Protein AF-A0A380EKJ4-F1 (afdb_monomer_lite)

Secondary structure (DSSP, 8-state):
-GGGSSS-SHHHHHHHHHHHHHHS-HHHHHTPPPEEETTTTEEE-HHHHHHHHHTT-HHHHHHHHHHHHHHHHHHTT-HHHHHHHHHHHHHT-

InterPro domains:
  IPR047951 Transposase ISL3 [PTHR33498] (1-85)

Structure (mmCIF, N/CA/C/O backbone):
data_AF-A0A380EKJ4-F1
#
_entry.id   AF-A0A380EKJ4-F1
#
loop_
_atom_site.group_PDB
_atom_site.id
_atom_site.type_symbol
_atom_site.label_atom_id
_atom_site.label_alt_id
_atom_site.label_comp_id
_atom_site.label_asym_id
_atom_site.label_entity_id
_atom_site.label_seq_id
_atom_site.pdbx_PDB_ins_code
_atom_site.Cartn_x
_atom_site.Cartn_y
_atom_site.Cartn_z
_atom_site.occupancy
_atom_site.B_iso_or_equiv
_atom_site.auth_seq_id
_atom_site.auth_comp_id
_atom_site.auth_asym_id
_atom_site.auth_atom_id
_atom_site.pdbx_PDB_model_num
ATOM 1 N N . MET A 1 1 ? -4.059 12.157 -1.115 1.00 64.62 1 MET A N 1
ATOM 2 C CA . MET A 1 1 ? -4.383 12.554 0.285 1.00 64.62 1 MET A CA 1
ATOM 3 C C . MET A 1 1 ? -5.395 13.689 0.377 1.00 64.62 1 ME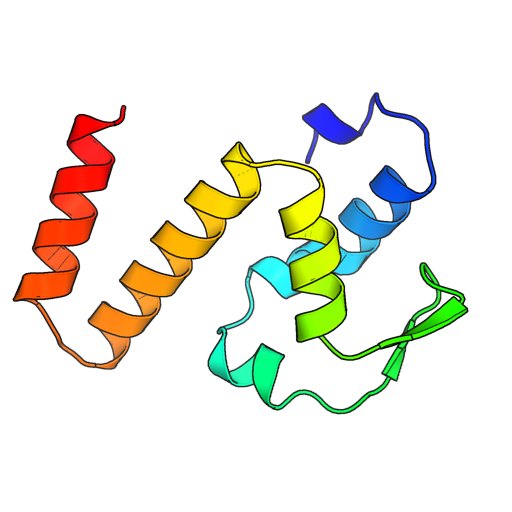T A C 1
ATOM 5 O O . MET A 1 1 ? -6.343 13.545 1.138 1.00 64.62 1 MET A O 1
ATOM 9 N N . ASN A 1 2 ? -5.245 14.782 -0.382 1.00 68.62 2 ASN A N 1
ATOM 10 C CA . ASN A 1 2 ? -6.224 15.881 -0.369 1.00 68.62 2 ASN A CA 1
ATOM 11 C C . ASN A 1 2 ? -7.622 15.453 -0.847 1.00 68.62 2 ASN A C 1
ATOM 13 O O . ASN A 1 2 ? -8.609 15.921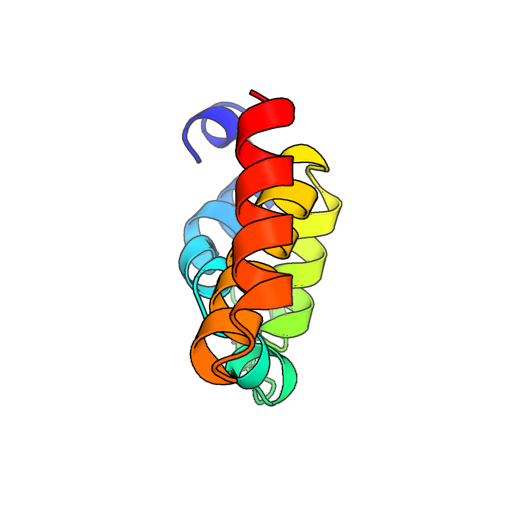 -0.294 1.00 68.62 2 ASN A O 1
ATOM 17 N N . GLU A 1 3 ? -7.711 14.488 -1.762 1.00 68.75 3 GLU A N 1
ATOM 18 C CA . GLU A 1 3 ? -8.986 13.894 -2.200 1.00 68.75 3 GLU A CA 1
ATOM 19 C C . GLU A 1 3 ? -9.783 13.235 -1.063 1.00 68.75 3 GLU A C 1
ATOM 21 O O . GLU A 1 3 ? -11.011 13.252 -1.057 1.00 68.75 3 GLU A O 1
ATOM 26 N N . TYR A 1 4 ? -9.096 12.704 -0.049 1.00 66.75 4 TYR A N 1
ATOM 27 C CA . TYR A 1 4 ? -9.735 12.077 1.109 1.00 66.75 4 TYR A CA 1
ATOM 28 C C . TYR A 1 4 ? -10.126 13.089 2.190 1.00 66.75 4 TYR A C 1
ATOM 30 O O . TYR A 1 4 ? -10.868 12.741 3.101 1.00 66.75 4 TYR A O 1
ATOM 38 N N . ARG A 1 5 ? -9.665 14.347 2.099 1.00 67.44 5 ARG A N 1
ATOM 39 C CA . ARG A 1 5 ? -9.935 15.397 3.098 1.00 67.44 5 ARG A CA 1
ATOM 40 C C . ARG A 1 5 ? -11.425 15.715 3.223 1.00 67.44 5 ARG A C 1
ATOM 42 O O . ARG A 1 5 ? -11.887 16.022 4.320 1.00 67.44 5 ARG A O 1
ATOM 49 N N . ASN A 1 6 ? -12.159 15.620 2.115 1.00 68.38 6 ASN A N 1
ATOM 50 C CA . ASN A 1 6 ? -13.593 15.909 2.059 1.00 68.38 6 ASN A CA 1
ATOM 51 C C . ASN A 1 6 ? -14.458 14.670 2.341 1.00 68.38 6 ASN A C 1
ATOM 53 O O . ASN A 1 6 ? -15.625 14.805 2.704 1.00 68.38 6 ASN A O 1
ATOM 57 N N . LYS A 1 7 ? -13.879 13.464 2.257 1.00 65.56 7 LYS A N 1
ATOM 58 C CA . LYS A 1 7 ? -14.515 12.206 2.662 1.00 65.56 7 LYS A CA 1
ATOM 59 C C . LYS A 1 7 ? -14.413 12.081 4.190 1.00 65.56 7 LYS A C 1
ATOM 61 O O . LYS A 1 7 ? -13.550 11.383 4.716 1.00 65.56 7 LYS A O 1
ATOM 66 N N . LYS A 1 8 ? -15.240 12.834 4.928 1.00 56.88 8 LYS A N 1
ATOM 67 C CA . LYS A 1 8 ? -15.294 12.756 6.400 1.00 56.88 8 LYS A CA 1
ATOM 68 C C . LYS A 1 8 ? -15.626 11.317 6.823 1.00 56.88 8 LYS A C 1
ATOM 70 O O . LYS A 1 8 ? -16.651 10.783 6.418 1.00 56.88 8 LYS A O 1
ATOM 75 N N . GLY A 1 9 ? -14.766 10.697 7.636 1.00 68.50 9 GLY A N 1
ATOM 76 C CA . GLY A 1 9 ? -14.978 9.338 8.141 1.00 68.50 9 GLY A CA 1
ATOM 77 C C . GLY A 1 9 ? -13.726 8.703 8.761 1.00 68.50 9 GLY A C 1
ATOM 78 O O . GLY A 1 9 ? -12.629 9.257 8.636 1.00 68.50 9 GLY A O 1
ATOM 79 N N . PRO A 1 10 ? -13.868 7.539 9.424 1.00 72.44 10 PRO A N 1
ATOM 80 C CA . PRO A 1 10 ? -12.754 6.815 10.048 1.00 72.44 10 PRO A CA 1
ATOM 81 C C . PRO A 1 10 ? -11.646 6.454 9.046 1.00 72.44 10 PRO A C 1
ATOM 83 O O . PRO A 1 10 ? -10.466 6.477 9.402 1.00 72.44 10 PRO A O 1
ATOM 86 N N . ASP A 1 11 ? -12.007 6.233 7.779 1.00 80.19 11 ASP A N 1
ATOM 87 C CA . ASP A 1 11 ? -11.067 5.953 6.693 1.00 80.19 11 ASP A CA 1
ATOM 88 C C . ASP A 1 11 ? -10.094 7.124 6.472 1.00 80.19 11 ASP A C 1
ATOM 90 O O . ASP A 1 11 ? -8.884 6.908 6.434 1.00 80.19 11 ASP A O 1
ATOM 94 N N . TYR A 1 12 ? -10.557 8.382 6.453 1.00 82.56 12 TYR A N 1
ATOM 95 C CA . TYR A 1 12 ? -9.654 9.536 6.325 1.00 82.56 12 TYR A CA 1
ATOM 96 C C . TYR A 1 12 ? -8.645 9.612 7.478 1.00 82.56 12 TYR A C 1
ATOM 98 O O . TYR A 1 12 ? -7.459 9.854 7.251 1.00 82.56 12 TYR A O 1
ATOM 106 N N . THR A 1 13 ? -9.081 9.374 8.718 1.00 84.88 13 THR A N 1
ATOM 107 C CA . THR A 1 13 ? -8.185 9.373 9.885 1.00 84.88 13 THR A CA 1
ATOM 108 C C . THR A 1 13 ? -7.149 8.255 9.797 1.00 84.88 13 THR A C 1
ATOM 110 O O . THR A 1 13 ? -5.977 8.477 10.118 1.00 84.88 13 THR A O 1
ATOM 113 N N . ILE A 1 14 ? -7.543 7.065 9.336 1.00 88.12 14 ILE A N 1
ATOM 114 C CA . ILE A 1 14 ? -6.613 5.958 9.097 1.00 88.12 14 ILE A CA 1
ATOM 115 C C . ILE A 1 14 ? -5.585 6.361 8.038 1.00 88.12 14 ILE A C 1
ATOM 117 O O . ILE A 1 14 ? -4.385 6.268 8.305 1.00 88.12 14 ILE A O 1
AT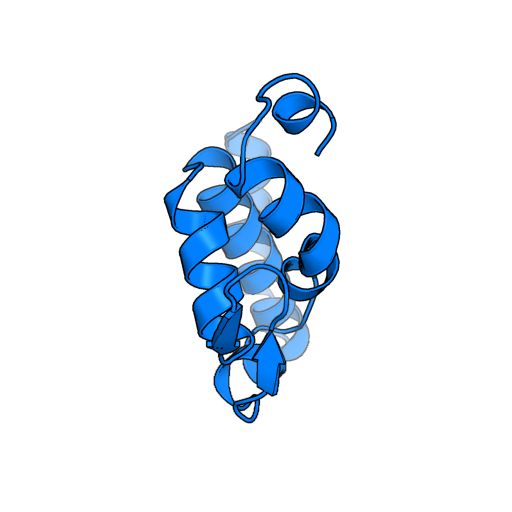OM 121 N N . PHE A 1 15 ? -6.033 6.876 6.892 1.00 89.06 15 PHE A N 1
ATOM 122 C CA . PHE A 1 15 ? -5.153 7.307 5.811 1.00 89.06 15 PHE A CA 1
ATOM 123 C C . PHE A 1 15 ? -4.182 8.398 6.266 1.00 89.06 15 PHE A C 1
ATOM 125 O O . PHE A 1 15 ? -2.972 8.283 6.076 1.00 89.06 15 PHE A O 1
ATOM 132 N N . LYS A 1 16 ? -4.689 9.439 6.936 1.00 87.81 16 LYS A N 1
ATOM 133 C CA . LYS A 1 16 ? -3.889 10.572 7.418 1.00 87.81 16 LYS A CA 1
ATOM 134 C C . LYS A 1 16 ? -2.825 10.153 8.424 1.00 87.81 16 LYS A C 1
ATOM 136 O O . LYS A 1 16 ? -1.723 10.689 8.388 1.00 87.81 16 LYS A O 1
ATOM 141 N N . ASN A 1 17 ? -3.129 9.217 9.315 1.00 89.62 17 ASN A N 1
ATOM 142 C CA . ASN A 1 17 ? -2.184 8.824 10.358 1.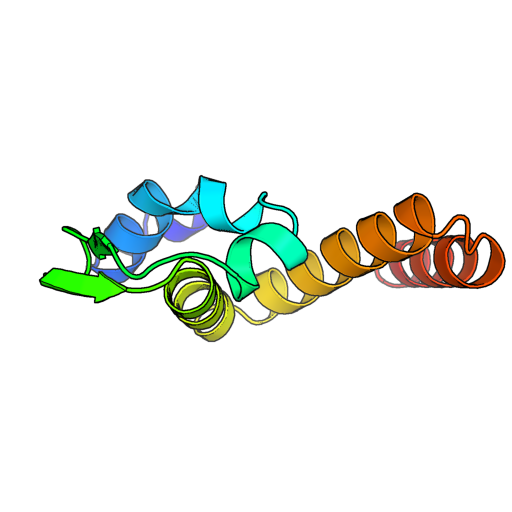00 89.62 17 ASN A CA 1
ATOM 143 C C . ASN A 1 17 ? -1.168 7.782 9.873 1.00 89.62 17 ASN A C 1
ATOM 145 O O . ASN A 1 17 ? -0.075 7.706 10.428 1.00 89.62 17 ASN A O 1
ATOM 149 N N . ASN A 1 18 ? -1.505 6.994 8.845 1.00 90.44 18 ASN A N 1
ATOM 150 C CA . ASN A 1 18 ? -0.705 5.839 8.436 1.00 90.44 18 ASN A CA 1
ATOM 151 C C . ASN A 1 18 ? -0.093 5.946 7.027 1.00 90.44 18 ASN A C 1
ATOM 153 O O . ASN A 1 18 ? 0.603 5.025 6.612 1.00 90.44 18 ASN A O 1
ATOM 157 N N . TRP A 1 19 ? -0.268 7.058 6.300 1.00 90.56 19 TRP A N 1
ATOM 158 C CA . TRP A 1 19 ? 0.215 7.202 4.913 1.00 90.56 19 TRP A CA 1
ATOM 159 C C . TRP A 1 19 ? 1.699 6.862 4.708 1.00 90.56 19 TRP A C 1
ATOM 161 O O . TRP A 1 19 ? 2.065 6.326 3.667 1.00 90.56 19 TRP A O 1
ATOM 171 N N . LYS A 1 20 ? 2.566 7.118 5.698 1.00 91.19 20 LYS A N 1
ATOM 172 C CA . LYS A 1 20 ? 4.002 6.802 5.600 1.00 91.19 20 LYS A CA 1
ATOM 173 C C . LYS A 1 20 ?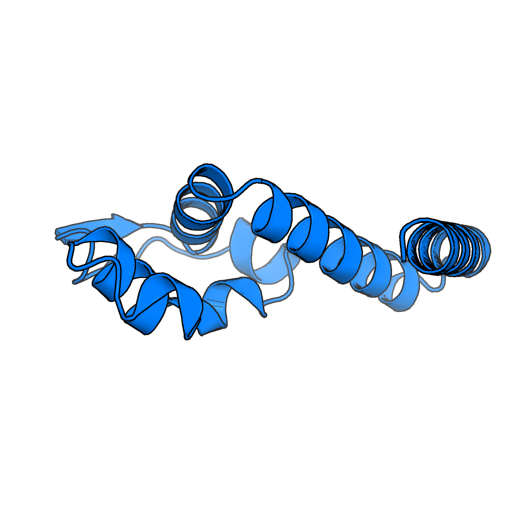 4.273 5.304 5.455 1.00 91.19 20 LYS A C 1
ATOM 175 O O . LYS A 1 20 ? 5.304 4.935 4.901 1.00 91.19 20 LYS A O 1
ATOM 180 N N . VAL A 1 21 ? 3.361 4.445 5.914 1.00 91.88 21 VAL A N 1
ATOM 181 C CA . VAL A 1 21 ? 3.495 2.989 5.781 1.00 91.88 21 VAL A CA 1
ATOM 182 C C . VAL A 1 21 ? 3.445 2.571 4.305 1.00 91.88 21 VAL A C 1
ATOM 184 O O . VAL A 1 21 ? 4.174 1.664 3.916 1.00 91.88 21 VAL A O 1
ATOM 187 N N . LEU A 1 22 ? 2.704 3.297 3.456 1.00 91.38 22 LEU A N 1
ATOM 188 C CA . LEU A 1 22 ? 2.700 3.081 2.002 1.00 91.38 22 LEU A CA 1
ATOM 189 C C . LEU A 1 22 ? 4.062 3.371 1.349 1.00 91.38 22 LEU A C 1
ATOM 191 O O . LEU A 1 22 ? 4.381 2.824 0.297 1.00 91.38 22 LEU A O 1
ATOM 195 N N . LEU A 1 23 ? 4.883 4.232 1.954 1.00 89.69 23 LEU A N 1
ATOM 196 C CA . LEU A 1 23 ? 6.204 4.561 1.418 1.00 89.69 23 LEU A CA 1
ATOM 197 C C . LEU A 1 23 ? 7.283 3.561 1.820 1.00 89.69 23 LEU A C 1
ATOM 199 O O . LEU A 1 23 ? 8.360 3.579 1.222 1.00 89.69 23 LEU A O 1
ATOM 203 N N . MET A 1 24 ? 7.024 2.712 2.812 1.00 89.75 24 MET A N 1
ATOM 204 C CA . MET A 1 24 ? 7.994 1.725 3.268 1.00 89.75 24 MET A CA 1
ATOM 205 C C . MET A 1 24 ? 8.267 0.690 2.172 1.00 89.75 24 MET A C 1
ATOM 207 O O . MET A 1 24 ? 7.392 0.354 1.375 1.00 89.75 24 MET A O 1
ATOM 211 N N . ASP A 1 25 ? 9.497 0.178 2.137 1.00 83.50 25 ASP A N 1
ATOM 212 C CA . ASP A 1 25 ? 9.837 -0.983 1.315 1.00 83.50 25 ASP A CA 1
ATOM 213 C C . ASP A 1 25 ? 8.953 -2.164 1.740 1.00 83.50 25 ASP A C 1
ATOM 215 O O . ASP A 1 25 ? 8.832 -2.451 2.938 1.00 83.50 25 ASP A O 1
ATOM 219 N N . THR A 1 26 ? 8.349 -2.848 0.768 1.00 80.56 26 THR A N 1
ATOM 220 C CA . THR A 1 26 ? 7.483 -4.011 1.008 1.00 80.56 26 THR A CA 1
ATOM 221 C C . THR A 1 26 ? 8.146 -5.056 1.903 1.00 80.56 26 THR A C 1
ATOM 223 O O . THR A 1 26 ? 7.496 -5.572 2.814 1.00 80.56 26 THR A O 1
ATOM 226 N N . SER A 1 27 ? 9.457 -5.279 1.759 1.00 78.19 27 SER A N 1
ATOM 227 C CA . SER A 1 27 ? 10.223 -6.180 2.632 1.00 78.19 27 SER A CA 1
ATOM 228 C C . SER A 1 27 ? 10.111 -5.793 4.113 1.00 78.19 27 SER A C 1
ATOM 230 O O . SER A 1 27 ? 9.890 -6.647 4.964 1.00 78.19 27 SER A O 1
ATOM 232 N N . LYS A 1 28 ? 10.151 -4.498 4.443 1.00 77.56 28 LYS A N 1
ATOM 233 C CA . LYS A 1 28 ? 10.026 -4.006 5.825 1.00 77.56 28 LYS A CA 1
ATOM 234 C C . LYS A 1 28 ? 8.590 -4.056 6.345 1.00 77.56 28 LYS A C 1
ATOM 236 O O . LYS A 1 28 ? 8.385 -4.114 7.555 1.00 77.56 28 LYS A O 1
ATOM 241 N N . THR A 1 29 ? 7.596 -4.015 5.457 1.00 75.44 29 THR A N 1
ATOM 242 C CA . THR A 1 29 ? 6.180 -4.101 5.852 1.00 75.44 29 THR A CA 1
ATOM 243 C C . THR A 1 29 ? 5.737 -5.534 6.147 1.00 75.44 29 THR A C 1
ATOM 245 O O . THR A 1 29 ? 5.046 -5.750 7.143 1.00 75.44 29 THR A O 1
ATOM 248 N N . ILE A 1 30 ? 6.190 -6.508 5.350 1.00 76.12 30 ILE A N 1
ATOM 249 C CA . ILE A 1 30 ? 5.831 -7.930 5.482 1.00 76.12 30 ILE A CA 1
ATOM 250 C C . ILE A 1 30 ? 6.409 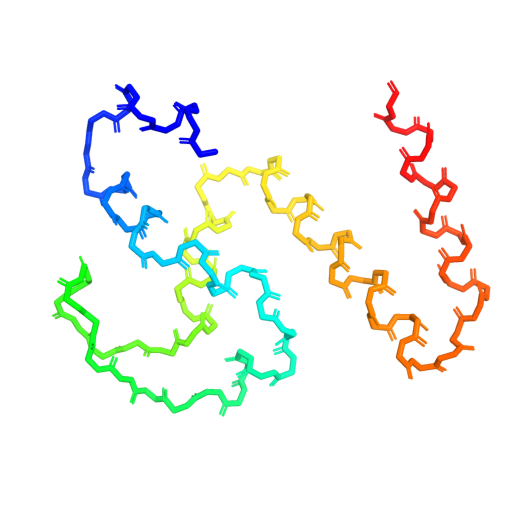-8.524 6.772 1.00 76.12 30 ILE A C 1
ATOM 252 O O . ILE A 1 30 ? 5.710 -9.231 7.493 1.00 76.12 30 ILE A O 1
ATOM 256 N N . PHE A 1 31 ? 7.652 -8.176 7.116 1.00 75.50 31 PHE A N 1
ATOM 257 C CA . PHE A 1 31 ? 8.322 -8.668 8.328 1.00 75.50 31 PHE A CA 1
ATOM 258 C C . PHE A 1 31 ? 8.098 -7.780 9.562 1.00 75.50 31 PHE A C 1
ATOM 260 O O . PHE A 1 31 ? 8.813 -7.888 10.560 1.00 75.50 31 PHE A O 1
ATOM 267 N N . SER A 1 32 ? 7.123 -6.868 9.515 1.00 82.75 32 SER A N 1
ATOM 268 C CA . SER A 1 32 ? 6.837 -5.996 10.653 1.00 82.75 32 SER A CA 1
ATOM 269 C C . SER A 1 32 ? 6.190 -6.769 11.810 1.00 82.75 32 SER A C 1
ATOM 271 O O . SER A 1 32 ? 5.309 -7.607 11.618 1.00 82.75 32 SER A O 1
ATOM 273 N N . LYS A 1 33 ? 6.620 -6.464 13.041 1.00 89.06 33 LYS A N 1
ATOM 274 C CA . LYS A 1 33 ? 5.963 -6.955 14.261 1.00 89.06 33 LYS A CA 1
ATOM 275 C C . LYS A 1 33 ? 4.579 -6.316 14.403 1.00 89.06 33 LYS A C 1
ATOM 277 O O . LYS A 1 33 ? 4.395 -5.156 14.030 1.00 89.06 33 LYS A O 1
ATOM 282 N N . TYR A 1 34 ? 3.646 -7.032 15.025 1.00 93.06 34 TYR A N 1
ATOM 283 C CA . TYR A 1 34 ? 2.377 -6.451 15.460 1.00 93.06 34 TYR A CA 1
ATOM 284 C C . TYR A 1 34 ? 2.618 -5.311 16.452 1.00 93.06 34 TYR A C 1
ATOM 286 O O . TYR A 1 34 ? 3.417 -5.435 17.382 1.00 93.06 34 TYR A O 1
ATOM 294 N N . ARG A 1 35 ? 1.917 -4.193 16.259 1.00 91.06 35 ARG A N 1
ATOM 295 C CA . ARG A 1 35 ? 1.935 -3.044 17.171 1.00 91.06 35 ARG A CA 1
ATOM 296 C C . ARG A 1 35 ? 0.518 -2.534 17.381 1.00 91.06 35 ARG A C 1
ATOM 298 O O . ARG A 1 35 ? -0.298 -2.585 16.462 1.00 91.06 35 ARG A O 1
ATOM 305 N N . TRP A 1 36 ? 0.231 -2.037 18.581 1.00 93.69 36 TRP A N 1
ATOM 306 C CA . TRP A 1 36 ? -1.041 -1.380 18.864 1.00 93.69 36 TRP A CA 1
ATOM 307 C C . TRP A 1 36 ? -1.213 -0.165 17.947 1.00 93.69 36 TRP A C 1
ATOM 309 O O . TRP A 1 36 ? -0.362 0.727 17.928 1.00 93.69 36 TRP A O 1
ATOM 319 N N . ASN A 1 37 ? -2.304 -0.125 17.181 1.00 91.88 37 ASN A N 1
ATOM 320 C CA . ASN A 1 37 ? -2.629 0.994 16.308 1.00 91.88 37 ASN A CA 1
ATOM 321 C C . ASN A 1 37 ? -3.890 1.707 16.805 1.00 91.88 37 ASN A C 1
ATOM 323 O O . ASN A 1 37 ? -4.982 1.139 16.820 1.00 91.88 37 ASN A O 1
ATOM 327 N N . LYS A 1 38 ? -3.745 2.988 17.160 1.00 90.12 38 LYS A N 1
ATOM 328 C CA . LYS A 1 38 ? -4.833 3.805 17.713 1.00 90.12 38 LYS A CA 1
ATOM 329 C C . LYS A 1 38 ? -5.994 4.008 16.735 1.00 90.12 38 LYS A C 1
ATOM 331 O O . LYS A 1 38 ? -7.136 4.046 17.181 1.00 90.12 38 LYS A O 1
ATOM 336 N N . SER A 1 39 ? -5.727 4.121 15.431 1.00 88.75 39 SER A N 1
ATOM 337 C CA . SER A 1 39 ? -6.785 4.317 14.431 1.00 88.75 39 SER A CA 1
ATOM 338 C C . SER A 1 39 ? -7.665 3.073 14.272 1.00 88.75 39 SER A C 1
ATOM 340 O O . SER A 1 39 ? -8.857 3.209 14.027 1.00 88.75 39 SER A O 1
ATOM 342 N N . PHE A 1 40 ? -7.094 1.878 14.457 1.00 89.88 40 PHE A N 1
ATOM 343 C CA . PHE A 1 40 ? -7.818 0.602 14.372 1.00 89.88 40 PHE A CA 1
ATOM 344 C C . PHE A 1 40 ? -8.285 0.062 15.730 1.00 89.88 40 PHE A C 1
ATOM 346 O O . PHE A 1 40 ? -9.046 -0.900 15.755 1.00 89.88 40 PHE A O 1
ATOM 353 N N . LYS A 1 41 ? -7.813 0.637 16.848 1.00 91.69 41 LYS A N 1
ATOM 354 C CA . LYS A 1 41 ? -8.016 0.119 18.216 1.00 91.69 41 LYS A CA 1
ATOM 355 C C . LYS A 1 41 ? -7.685 -1.379 18.332 1.00 91.69 41 LYS A C 1
ATOM 357 O O . LYS A 1 41 ? -8.384 -2.131 19.001 1.00 91.69 41 LYS A O 1
ATOM 362 N N . ALA A 1 42 ? -6.633 -1.807 17.638 1.00 94.56 42 ALA A N 1
ATOM 363 C CA . ALA A 1 42 ? -6.214 -3.200 17.556 1.00 94.56 42 ALA A CA 1
ATOM 364 C C . ALA A 1 42 ? -4.709 -3.301 17.282 1.00 94.56 42 ALA A C 1
ATOM 366 O O . ALA A 1 42 ? -4.089 -2.356 16.781 1.00 94.56 42 ALA A O 1
ATOM 367 N N . TYR A 1 43 ? -4.124 -4.467 17.558 1.00 94.56 43 TYR A N 1
ATOM 368 C CA . TYR A 1 43 ? -2.774 -4.790 17.104 1.00 94.56 43 TYR A CA 1
ATOM 369 C C . TYR A 1 43 ? -2.781 -5.079 15.600 1.00 94.56 43 TYR A C 1
ATOM 371 O O . TYR A 1 43 ? -3.563 -5.898 15.121 1.00 94.56 43 TYR A O 1
ATOM 379 N N . LYS A 1 44 ? -1.910 -4.400 14.850 1.00 94.38 44 LYS A N 1
ATOM 380 C CA . LYS A 1 44 ? -1.782 -4.537 13.393 1.00 94.38 44 LYS A CA 1
ATOM 381 C C . LYS A 1 44 ? -0.316 -4.598 12.985 1.00 94.38 44 LYS A C 1
ATOM 383 O O . LYS A 1 44 ? 0.535 -3.977 13.627 1.00 94.38 44 LYS A O 1
ATOM 388 N N . ARG A 1 45 ? -0.028 -5.322 11.906 1.00 94.12 45 ARG A N 1
ATOM 389 C CA . ARG A 1 45 ? 1.226 -5.195 11.157 1.00 94.12 45 ARG A CA 1
ATOM 390 C C . ARG A 1 45 ? 1.119 -4.055 10.156 1.00 94.12 45 ARG A C 1
ATOM 392 O O . ARG A 1 45 ? 0.026 -3.670 9.740 1.00 94.12 45 ARG A O 1
ATOM 399 N N . SER A 1 46 ? 2.268 -3.559 9.711 1.00 92.44 46 SER A N 1
ATOM 400 C CA . SER A 1 46 ? 2.333 -2.597 8.610 1.00 92.44 46 SER A CA 1
ATOM 401 C C . SER A 1 46 ? 1.674 -3.144 7.341 1.00 92.44 46 SER A C 1
ATOM 403 O O . SER A 1 46 ? 0.989 -2.389 6.662 1.00 92.44 46 SER A O 1
ATOM 405 N N . SER A 1 47 ? 1.817 -4.443 7.051 1.00 93.25 47 SER A N 1
ATOM 406 C CA . SER A 1 47 ? 1.148 -5.098 5.917 1.00 93.25 47 SER A CA 1
ATOM 407 C C . SER A 1 47 ? -0.376 -5.013 6.002 1.00 93.25 47 SER A C 1
ATOM 409 O O . SER A 1 47 ? -1.022 -4.713 5.008 1.00 93.25 47 SER A O 1
ATOM 411 N N . ASP A 1 48 ? -0.948 -5.217 7.191 1.00 93.69 48 ASP A N 1
ATOM 412 C CA . ASP A 1 48 ? -2.403 -5.203 7.378 1.00 93.69 48 ASP A CA 1
ATOM 413 C C . ASP A 1 48 ? -2.963 -3.784 7.173 1.00 93.69 48 ASP A C 1
ATOM 415 O O . ASP A 1 48 ? -4.060 -3.600 6.652 1.00 93.69 48 ASP A O 1
ATOM 419 N N . ILE A 1 49 ? -2.190 -2.769 7.578 1.00 93.81 49 ILE A N 1
ATOM 420 C CA . ILE A 1 49 ? -2.535 -1.358 7.379 1.00 93.81 49 ILE A CA 1
ATOM 421 C C . ILE A 1 49 ? -2.447 -0.987 5.895 1.00 93.81 49 ILE A C 1
ATOM 423 O O . ILE A 1 49 ? -3.341 -0.311 5.394 1.00 93.81 49 ILE A O 1
ATOM 427 N N . VAL A 1 50 ? -1.394 -1.428 5.196 1.00 94.44 50 VAL A N 1
ATOM 428 C CA . VAL A 1 50 ? -1.251 -1.223 3.746 1.00 94.44 50 VAL A CA 1
ATOM 429 C C . VAL A 1 50 ? -2.424 -1.861 3.017 1.00 94.44 50 VAL A C 1
ATOM 431 O O . VAL A 1 50 ? -3.106 -1.156 2.284 1.00 94.44 50 VAL A O 1
ATOM 434 N N . GLU A 1 51 ? -2.718 -3.137 3.272 1.00 94.69 51 GLU A N 1
ATOM 435 C CA . GLU A 1 51 ? -3.799 -3.852 2.586 1.00 94.69 51 GLU A CA 1
ATOM 436 C C . GLU A 1 51 ? -5.151 -3.160 2.781 1.00 94.69 51 GLU A C 1
ATOM 438 O O . GLU A 1 51 ? -5.876 -2.939 1.815 1.00 94.69 51 GLU A O 1
ATOM 443 N N . PHE A 1 52 ? -5.448 -2.716 4.007 1.00 93.88 52 PHE A N 1
ATOM 444 C CA . PHE A 1 52 ? -6.645 -1.922 4.272 1.00 93.88 52 PHE A CA 1
ATOM 445 C C . PHE A 1 52 ? -6.691 -0.635 3.441 1.00 93.88 52 PHE A C 1
ATOM 447 O O . PHE A 1 52 ? -7.740 -0.287 2.915 1.00 93.88 52 PHE A O 1
ATOM 454 N N . MET A 1 53 ? -5.586 0.108 3.337 1.00 92.25 53 MET A N 1
ATOM 455 C CA . MET A 1 53 ? -5.567 1.354 2.565 1.00 92.25 53 MET A CA 1
ATOM 456 C C . MET A 1 53 ? -5.722 1.084 1.063 1.00 92.25 53 MET A C 1
ATOM 458 O O . MET A 1 53 ? -6.470 1.789 0.391 1.00 92.25 53 MET A O 1
ATOM 462 N N . LEU A 1 54 ? -5.064 0.047 0.539 1.00 93.81 54 LEU A N 1
ATOM 463 C CA . LEU A 1 54 ? -5.153 -0.327 -0.874 1.00 93.81 54 LEU A CA 1
ATOM 464 C C . LEU A 1 54 ? -6.506 -0.948 -1.245 1.00 93.81 54 LEU A C 1
ATOM 466 O O . LEU A 1 54 ? -6.863 -0.970 -2.416 1.00 93.81 54 LEU A O 1
ATOM 470 N N . SER A 1 55 ? -7.276 -1.467 -0.284 1.00 93.56 55 SER A N 1
ATOM 471 C CA . SER A 1 55 ? -8.623 -1.997 -0.538 1.00 93.56 55 SER A CA 1
ATOM 472 C C . SER A 1 55 ? -9.693 -0.910 -0.698 1.00 93.56 55 SER A C 1
ATOM 474 O O . SER A 1 55 ? -10.862 -1.238 -0.882 1.00 93.56 55 SER A O 1
ATOM 476 N N . LYS A 1 56 ? -9.345 0.371 -0.528 1.00 90.94 56 LYS A N 1
ATOM 477 C CA . LYS A 1 56 ? -10.300 1.492 -0.584 1.00 90.94 56 LYS A CA 1
ATOM 478 C C . LYS A 1 56 ? -10.249 2.273 -1.890 1.00 90.94 56 LYS A C 1
ATOM 480 O O . LYS A 1 56 ? -11.142 3.082 -2.127 1.00 90.94 56 LYS A O 1
ATOM 485 N N . ASP A 1 57 ? -9.197 2.085 -2.678 1.00 87.88 57 ASP A N 1
ATOM 486 C CA . ASP A 1 57 ? -8.940 2.862 -3.883 1.00 87.88 57 ASP A CA 1
ATOM 487 C C . ASP A 1 57 ? -8.037 2.070 -4.833 1.00 87.88 57 ASP A C 1
ATOM 489 O O . ASP A 1 57 ? -6.852 1.847 -4.562 1.00 87.88 57 ASP A O 1
ATOM 493 N N . ASP A 1 58 ? -8.615 1.651 -5.956 1.00 90.75 58 ASP A N 1
ATOM 494 C CA . ASP A 1 58 ? -7.914 0.868 -6.968 1.00 90.75 58 ASP A CA 1
ATOM 495 C C . ASP A 1 58 ? -6.809 1.674 -7.653 1.00 90.75 58 ASP A C 1
ATOM 497 O O . ASP A 1 58 ? -5.756 1.116 -7.961 1.00 90.75 58 ASP A O 1
ATOM 501 N N . ILE A 1 59 ? -6.980 2.987 -7.840 1.00 89.75 59 ILE A N 1
ATOM 502 C CA . ILE A 1 59 ? -5.943 3.849 -8.428 1.00 89.75 59 ILE A CA 1
ATOM 503 C C . ILE A 1 59 ? -4.742 3.906 -7.485 1.00 89.75 59 ILE A C 1
ATOM 505 O O . ILE A 1 59 ? -3.588 3.788 -7.916 1.00 89.75 59 ILE A O 1
ATOM 509 N N . LEU A 1 60 ? -5.000 4.025 -6.180 1.00 90.50 60 LEU A N 1
ATOM 510 C CA . LEU A 1 60 ? -3.951 3.970 -5.169 1.00 90.50 60 LEU A CA 1
ATOM 511 C C . LEU A 1 60 ? -3.242 2.611 -5.165 1.00 90.50 60 LEU A C 1
ATOM 513 O O . LEU A 1 60 ? -2.012 2.584 -5.089 1.00 90.50 60 LEU A O 1
ATOM 517 N N . ARG A 1 61 ? -3.985 1.501 -5.268 1.00 94.44 61 ARG A N 1
ATOM 518 C CA . ARG A 1 61 ? -3.418 0.146 -5.363 1.00 94.44 61 ARG A CA 1
ATOM 519 C C . ARG A 1 61 ? -2.482 0.006 -6.555 1.00 94.44 61 ARG A C 1
ATOM 521 O O . ARG A 1 61 ? -1.317 -0.338 -6.359 1.00 94.44 61 ARG A O 1
ATOM 528 N N . HIS A 1 62 ? -2.946 0.356 -7.750 1.00 91.69 62 HIS A N 1
ATOM 529 C CA . HIS A 1 62 ? -2.136 0.282 -8.966 1.00 91.69 62 HIS A CA 1
ATOM 530 C C . HIS A 1 62 ? -0.875 1.151 -8.851 1.00 91.69 62 HIS A C 1
ATOM 532 O O . HIS A 1 62 ? 0.232 0.695 -9.146 1.00 91.69 62 HIS A O 1
ATOM 538 N N . SER A 1 63 ? -1.015 2.378 -8.338 1.00 90.81 63 SER A N 1
ATOM 539 C CA . SER A 1 63 ? 0.116 3.292 -8.120 1.00 90.81 63 SER A CA 1
ATOM 540 C C . SER A 1 63 ? 1.134 2.724 -7.125 1.00 90.81 63 SER A C 1
ATOM 542 O O . SER A 1 63 ? 2.345 2.794 -7.349 1.00 90.81 63 SER A O 1
ATOM 544 N N . TYR A 1 64 ? 0.657 2.141 -6.023 1.00 93.12 64 TYR A N 1
ATOM 545 C CA . TYR A 1 64 ? 1.501 1.519 -5.008 1.00 93.12 64 TYR A CA 1
ATOM 546 C C . TYR A 1 64 ? 2.281 0.329 -5.577 1.00 93.12 64 TYR A C 1
ATOM 548 O O . TYR A 1 64 ? 3.504 0.271 -5.431 1.00 93.12 64 TYR A O 1
ATOM 556 N N . GLU A 1 65 ? 1.600 -0.599 -6.250 1.00 92.94 65 GLU A N 1
ATOM 557 C CA . GLU A 1 65 ? 2.212 -1.797 -6.835 1.00 92.94 65 GLU A CA 1
ATOM 558 C C . GLU A 1 65 ? 3.272 -1.442 -7.880 1.00 92.94 65 GLU A C 1
ATOM 560 O O . GLU A 1 65 ? 4.356 -2.033 -7.898 1.00 92.94 65 GLU A O 1
ATOM 565 N N . LEU A 1 66 ? 3.007 -0.420 -8.696 1.00 92.38 66 LEU A N 1
ATOM 566 C CA . LEU A 1 66 ? 3.940 0.085 -9.694 1.00 92.38 66 LEU A CA 1
ATOM 567 C C . LEU A 1 66 ? 5.230 0.616 -9.058 1.00 92.38 66 LEU A C 1
ATOM 569 O O . LEU A 1 66 ? 6.326 0.180 -9.420 1.00 92.38 66 LEU A O 1
ATOM 573 N N . VAL A 1 67 ? 5.113 1.505 -8.066 1.00 92.25 67 VAL A N 1
ATOM 574 C CA . VAL A 1 67 ? 6.266 2.091 -7.359 1.00 92.25 67 VAL A CA 1
ATOM 575 C C . VAL A 1 67 ? 7.066 1.023 -6.612 1.00 92.25 67 VAL A C 1
ATOM 577 O O . VAL A 1 67 ? 8.299 1.028 -6.653 1.00 92.25 67 VAL A O 1
ATOM 580 N N . GLN A 1 68 ? 6.395 0.092 -5.931 1.00 93.38 68 GLN A N 1
ATOM 581 C CA . GLN A 1 68 ? 7.071 -0.986 -5.207 1.00 93.38 68 GLN A CA 1
ATOM 582 C C . GLN A 1 68 ? 7.746 -1.975 -6.165 1.00 93.38 68 GLN A C 1
ATOM 584 O O . GLN A 1 68 ? 8.854 -2.435 -5.884 1.00 93.38 68 GLN A O 1
ATOM 589 N N . GLY A 1 69 ? 7.130 -2.247 -7.319 1.00 93.44 69 GLY A N 1
ATOM 590 C CA . GLY A 1 69 ? 7.730 -3.014 -8.406 1.00 93.44 69 GLY A CA 1
ATOM 591 C C . GLY A 1 69 ? 9.013 -2.365 -8.923 1.00 93.44 69 GLY A C 1
ATOM 592 O O . GLY A 1 69 ? 10.054 -3.017 -8.941 1.00 93.44 69 GLY A O 1
ATOM 593 N N . LEU A 1 70 ? 8.973 -1.065 -9.239 1.00 93.81 70 LEU A N 1
ATOM 594 C CA . LEU A 1 70 ? 10.150 -0.304 -9.679 1.00 93.81 70 LEU A CA 1
ATOM 595 C C . LEU A 1 70 ? 11.276 -0.350 -8.640 1.00 93.81 70 LEU A C 1
ATOM 597 O O . LEU A 1 70 ? 12.421 -0.635 -8.980 1.00 93.81 70 LEU A O 1
ATOM 601 N N . ARG A 1 71 ? 10.960 -0.130 -7.359 1.00 93.00 71 ARG A N 1
ATOM 602 C CA . ARG A 1 71 ? 11.949 -0.216 -6.270 1.00 93.00 71 ARG A CA 1
ATOM 603 C C . ARG A 1 71 ? 12.574 -1.601 -6.157 1.00 93.00 71 ARG A C 1
ATOM 605 O O . ARG A 1 71 ? 13.780 -1.704 -5.945 1.00 93.00 71 ARG A O 1
ATOM 612 N N . LYS A 1 72 ? 11.769 -2.659 -6.280 1.00 93.12 72 LYS A N 1
ATOM 613 C CA . LYS A 1 72 ? 12.250 -4.042 -6.230 1.00 93.12 72 LYS A CA 1
ATOM 614 C C . LYS A 1 72 ? 13.190 -4.335 -7.395 1.00 93.12 72 LYS A C 1
ATOM 616 O O . LYS A 1 72 ? 14.272 -4.867 -7.162 1.00 93.12 72 LYS A O 1
ATOM 621 N N . ASP A 1 73 ? 12.785 -3.983 -8.612 1.00 95.12 73 ASP A N 1
ATOM 622 C CA . ASP A 1 73 ? 13.577 -4.224 -9.818 1.00 95.12 73 ASP A CA 1
ATOM 623 C C . ASP A 1 73 ? 14.897 -3.429 -9.768 1.00 95.12 73 ASP A C 1
ATOM 625 O O . ASP A 1 73 ? 15.950 -3.988 -10.068 1.00 95.12 73 ASP A O 1
ATOM 629 N N . LEU A 1 74 ? 14.868 -2.187 -9.264 1.00 93.88 74 LEU A N 1
ATOM 630 C CA . LEU A 1 74 ? 16.064 -1.373 -9.019 1.00 93.88 74 LEU A CA 1
ATOM 631 C C . LEU A 1 74 ? 17.000 -2.009 -7.978 1.00 93.88 74 LEU A C 1
ATOM 633 O O . LEU A 1 74 ? 18.192 -2.149 -8.229 1.00 93.88 74 LEU A O 1
ATOM 637 N N . ARG A 1 75 ? 16.471 -2.436 -6.822 1.00 93.06 75 ARG A N 1
ATOM 638 C CA . ARG A 1 75 ? 17.261 -3.062 -5.744 1.00 93.06 75 ARG A CA 1
ATOM 639 C C . ARG A 1 75 ? 17.943 -4.357 -6.189 1.00 93.06 75 ARG A C 1
ATOM 641 O O . ARG A 1 75 ? 19.002 -4.697 -5.677 1.00 93.06 75 ARG A O 1
ATOM 648 N N . LEU A 1 76 ? 17.308 -5.096 -7.095 1.00 95.06 76 LEU A N 1
ATOM 649 C CA . LEU A 1 76 ? 17.824 -6.350 -7.646 1.00 95.06 76 LEU A CA 1
ATOM 650 C C . LEU A 1 76 ? 18.668 -6.146 -8.914 1.00 95.06 76 LEU A C 1
ATOM 652 O O . LEU A 1 76 ? 19.054 -7.135 -9.531 1.00 95.06 76 LEU A O 1
ATOM 656 N N . CYS A 1 77 ? 18.912 -4.897 -9.329 1.00 96.12 77 CYS A N 1
ATOM 657 C CA . CYS A 1 77 ? 19.587 -4.556 -10.584 1.00 96.12 77 CYS A CA 1
ATOM 658 C C . CYS A 1 77 ? 18.965 -5.247 -11.818 1.00 96.12 77 CYS A C 1
ATOM 660 O O . CYS A 1 77 ? 19.655 -5.566 -12.785 1.00 96.12 77 CYS A O 1
ATOM 662 N N . ASN A 1 78 ? 17.649 -5.495 -11.801 1.00 96.94 78 ASN A N 1
ATOM 663 C CA . ASN A 1 78 ? 16.928 -6.125 -12.904 1.00 96.94 78 ASN A CA 1
ATOM 664 C C . ASN A 1 78 ? 16.497 -5.069 -13.930 1.00 96.94 78 ASN A C 1
ATOM 666 O O . ASN A 1 78 ? 15.319 -4.722 -14.046 1.00 96.94 78 ASN A O 1
ATOM 670 N N . TRP A 1 79 ? 17.479 -4.548 -14.666 1.00 96.25 79 TRP A N 1
ATOM 671 C CA . TRP A 1 79 ? 17.282 -3.477 -15.642 1.00 96.25 79 TRP A CA 1
ATOM 672 C C . TRP A 1 79 ? 16.210 -3.774 -16.699 1.00 96.25 79 TRP A C 1
ATOM 674 O O . TRP A 1 79 ? 15.384 -2.891 -16.934 1.00 96.25 79 TRP A O 1
ATOM 684 N N . PRO A 1 80 ? 16.113 -4.990 -17.281 1.00 97.44 80 PRO A N 1
ATOM 685 C CA . PRO A 1 80 ? 15.056 -5.289 -18.245 1.00 97.44 80 PRO A CA 1
ATOM 686 C C . PRO A 1 80 ? 13.648 -5.140 -17.656 1.00 97.44 80 PRO A C 1
ATOM 688 O O . PRO A 1 80 ? 12.786 -4.506 -18.265 1.00 97.44 80 PRO A O 1
ATOM 691 N N . LYS A 1 81 ? 13.398 -5.673 -16.448 1.00 96.12 81 LYS A N 1
ATOM 692 C CA . LYS A 1 81 ? 12.088 -5.525 -15.788 1.00 96.12 81 LYS A CA 1
ATOM 693 C C . LYS A 1 81 ? 11.809 -4.082 -15.384 1.00 96.12 81 LYS A C 1
ATOM 695 O O . LYS A 1 81 ? 10.687 -3.616 -15.576 1.00 96.12 81 LYS A O 1
ATOM 700 N N . PHE A 1 82 ? 12.823 -3.377 -14.886 1.00 96.50 82 PHE A N 1
ATOM 701 C CA . PHE A 1 82 ? 12.710 -1.971 -14.509 1.00 96.50 82 PHE A CA 1
ATOM 702 C C . PHE A 1 82 ? 12.302 -1.093 -15.703 1.00 96.50 82 PHE A C 1
ATOM 704 O O . PHE A 1 82 ? 11.322 -0.354 -15.616 1.00 96.50 82 PHE A O 1
ATOM 711 N N . ILE A 1 83 ? 12.997 -1.227 -16.839 1.00 95.50 83 ILE A N 1
ATOM 712 C CA . ILE A 1 83 ? 12.706 -0.471 -18.067 1.00 95.50 83 ILE A CA 1
ATOM 713 C C . ILE A 1 83 ? 11.316 -0.822 -18.606 1.00 95.50 83 ILE A C 1
ATOM 715 O O . ILE A 1 83 ? 10.536 0.081 -18.901 1.00 95.50 83 ILE A O 1
ATOM 719 N N . ASN A 1 84 ? 10.957 -2.109 -18.675 1.00 95.25 84 ASN A N 1
ATOM 720 C CA . ASN A 1 84 ? 9.631 -2.525 -19.145 1.00 95.25 84 ASN A CA 1
ATOM 721 C C . ASN A 1 84 ? 8.500 -1.914 -18.308 1.00 95.25 84 ASN A C 1
ATOM 723 O O . ASN A 1 84 ? 7.506 -1.437 -18.856 1.00 95.25 84 ASN A O 1
ATOM 727 N N . ARG A 1 85 ? 8.666 -1.883 -16.983 1.00 94.38 85 ARG A N 1
ATOM 728 C CA . ARG A 1 85 ? 7.695 -1.290 -16.059 1.00 94.38 85 ARG A CA 1
ATOM 729 C C . ARG A 1 85 ? 7.596 0.232 -16.217 1.00 94.38 85 ARG A C 1
ATOM 731 O O . ARG A 1 85 ? 6.492 0.767 -16.165 1.00 94.38 85 ARG A O 1
ATOM 738 N N . LEU A 1 86 ? 8.714 0.925 -16.457 1.00 91.56 86 LEU A N 1
ATOM 739 C CA . LEU A 1 86 ? 8.710 2.358 -16.784 1.00 91.56 86 LEU A CA 1
ATOM 740 C C . LEU A 1 86 ? 7.993 2.649 -18.107 1.00 91.56 86 LEU A C 1
ATOM 742 O O . LEU A 1 86 ? 7.199 3.581 -18.176 1.00 91.56 86 LEU A O 1
ATOM 746 N N . ILE A 1 87 ? 8.223 1.842 -19.145 1.00 91.12 87 ILE A N 1
ATOM 747 C CA . ILE A 1 87 ? 7.550 2.009 -20.443 1.00 91.12 87 ILE A CA 1
ATOM 748 C C . ILE A 1 87 ? 6.035 1.814 -20.302 1.00 91.12 87 ILE A C 1
ATOM 750 O O . ILE A 1 87 ? 5.265 2.561 -20.901 1.00 91.12 87 ILE A O 1
ATOM 754 N N . GLN A 1 88 ? 5.593 0.836 -19.504 1.00 85.62 88 GLN A N 1
ATOM 755 C CA . GLN A 1 88 ? 4.168 0.644 -19.214 1.00 85.62 88 GLN A CA 1
ATOM 756 C C . GLN A 1 88 ? 3.547 1.868 -18.529 1.00 85.62 88 GLN A C 1
ATOM 758 O O . GLN A 1 88 ? 2.453 2.268 -18.911 1.00 85.62 88 GLN A O 1
ATOM 763 N N . LEU A 1 89 ? 4.263 2.494 -17.586 1.00 81.25 89 LEU A N 1
ATOM 764 C CA . LEU A 1 89 ? 3.822 3.718 -16.908 1.00 81.25 89 LEU A CA 1
ATOM 765 C C . LEU A 1 89 ? 3.605 4.862 -17.905 1.00 81.25 89 LEU A C 1
ATOM 767 O O . LEU A 1 89 ? 2.549 5.489 -17.893 1.00 81.25 89 LEU A O 1
ATOM 771 N N . VAL A 1 90 ? 4.570 5.095 -18.800 1.00 81.62 90 VAL A N 1
ATOM 772 C CA . VAL A 1 90 ? 4.485 6.162 -19.815 1.00 81.62 90 VAL A CA 1
ATOM 773 C C . VAL A 1 90 ? 3.314 5.947 -20.777 1.00 81.62 90 VAL A C 1
ATOM 775 O O . VAL A 1 90 ? 2.718 6.916 -21.219 1.00 81.62 90 VAL A O 1
ATOM 778 N N . LYS A 1 91 ? 2.956 4.696 -21.088 1.00 76.94 91 LYS A N 1
ATOM 779 C CA . LYS A 1 91 ? 1.823 4.377 -21.976 1.00 76.94 91 LYS A CA 1
ATOM 780 C C . LYS A 1 91 ? 0.446 4.509 -21.316 1.00 76.94 91 LYS A C 1
ATOM 782 O O . LYS A 1 91 ? -0.551 4.510 -22.027 1.00 76.94 91 LYS A O 1
ATOM 787 N N . SER A 1 92 ? 0.387 4.526 -19.986 1.00 68.31 92 SER A N 1
ATOM 788 C CA . SER A 1 92 ? -0.862 4.631 -19.215 1.00 68.31 92 SER A CA 1
ATOM 789 C C . SER A 1 92 ? -1.231 6.064 -18.812 1.00 68.31 92 SER A C 1
ATOM 791 O O . SER A 1 92 ? -2.284 6.261 -18.208 1.00 68.31 92 SER A O 1
ATOM 793 N N . LEU A 1 93 ? -0.350 7.027 -19.107 1.00 63.62 93 LEU A N 1
ATOM 794 C CA . LEU A 1 93 ? -0.539 8.468 -18.917 1.00 63.62 93 LEU A CA 1
ATOM 795 C C . LEU A 1 93 ? -1.001 9.111 -20.226 1.00 63.62 93 LEU A C 1
ATOM 797 O O . LEU A 1 93 ? -1.825 10.045 -20.134 1.00 63.62 93 LEU A O 1
#

Foldseek 3Di:
DVVCVPVPDLLSVLCVVLVVLLVDQPVCQVPFDFDQDPSVNDTDTSVRSVVVNCVVDVVSVVVSCLVNQLVVCVVVVVVVSNVVSVVVVVVVD

Radius of gyration: 15.04 Å; chains: 1; bounding box: 35×25×41 Å

Sequence (93 aa):
MNEYRNKKGPDYTIFKNNWKVLLMDTSKTIFSKYRWNKSFKAYKRSSDIVEFMLSKDDILRHSYELVQGLRKDLRLCNWPKFINRLIQLVKSL

Organism: Staphylococcus aureus (NCBI:txid1280)

pLDDT: mean 87.24, std 9.5, range [56.88, 97.44]